Protein AF-A0A7R9Q2B0-F1 (afdb_monomer_lite)

Secondary structure (DSSP, 8-state):
---------SSSSHHHHHHHHHHHHHT-----TT-SSSSSS---SSTT---SSHHHHHHHHHHHH-SS--B-HHHHHHHH---S--SPBPBHHHHHHHHHHHHT-TT-HHHHHHHHHHHHH--EEEEE-TTT--EEEEETTT--------

Radius of gyration: 18.06 Å; chains: 1; bounding box: 70×45×35 Å

Sequence (150 aa):
MDGGGQVIGAEVGNIEHSLVKRSLASGGTITFPKTKWCGPGRTARHYDDLGADVDTDSCCRDHDNCQPRGLYPGQLQRYCNVRGSRFQISACECDQQFKQCLSNIPLSISARMVAKIYRIFVTQCIDYNQYTRDCNVIDRSTHDFPYTQK

Foldseek 3Di:
DDDDDDDDDDPPPDPVVVVLVVCLVVVHWDADPQFQQLTQGGVAPDLCRTGPLRQLNPLSSCLVVDPPFFDAQVLCCVLVVDHPDSGTAGAPVSVVSSLVSLVVPVVDPSSVVSNVVCVVPRQWHWDADPVVSHIDIDGCVVDPVPPPDD

InterPro domains:
  IPR016090 Phospholipase A2-like, central domain [PF05826] (32-128)
  IPR033113 Phospholipase A2, histidine active site [PS00118] (59-66)
  IPR036444 Phospholipase A2 domain superfamily [G3DSA:1.20.90.10] (30-148)
  IPR036444 Phospholipase A2 domain superfamily [SSF48619] (31-131)

Organism: NCBI:txid1979941

pLDDT: mean 79.26, std 22.76, range [24.39, 98.56]

Structure (mmCIF, N/CA/C/O backbone):
data_AF-A0A7R9Q2B0-F1
#
_entry.id   AF-A0A7R9Q2B0-F1
#
loop_
_atom_site.group_PDB
_atom_site.id
_atom_site.type_symbol
_atom_site.label_atom_id
_atom_site.label_alt_id
_atom_site.label_comp_id
_atom_site.label_asym_id
_atom_site.label_entity_id
_atom_site.label_seq_id
_atom_site.pdbx_PDB_ins_code
_atom_site.Cartn_x
_atom_site.Cartn_y
_atom_site.Cartn_z
_atom_site.occupancy
_atom_site.B_iso_or_equiv
_atom_site.auth_seq_id
_atom_site.auth_comp_id
_atom_site.auth_asym_id
_atom_site.auth_atom_id
_atom_site.pdbx_PDB_mo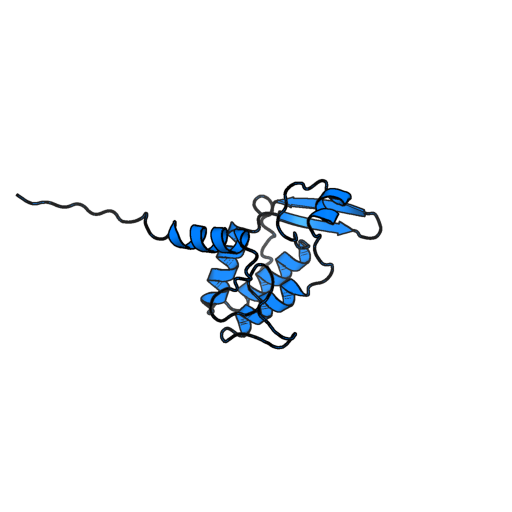del_num
ATOM 1 N N . MET A 1 1 ? 47.508 24.810 11.895 1.00 27.92 1 MET A N 1
ATOM 2 C CA . MET A 1 1 ? 48.071 23.622 11.233 1.00 27.92 1 MET A CA 1
ATOM 3 C C . MET A 1 1 ? 47.203 22.448 11.622 1.00 27.92 1 MET A C 1
ATOM 5 O O . MET A 1 1 ? 47.098 22.182 12.806 1.00 27.92 1 MET A O 1
ATOM 9 N N . ASP A 1 2 ? 46.520 21.921 10.610 1.00 27.22 2 ASP A N 1
ATOM 10 C CA . ASP A 1 2 ? 46.166 20.523 10.341 1.00 27.22 2 ASP A CA 1
ATOM 11 C C . ASP A 1 2 ? 45.590 19.581 11.417 1.00 27.22 2 ASP A C 1
ATOM 13 O O . ASP A 1 2 ? 46.074 19.515 12.542 1.00 27.22 2 ASP A O 1
ATOM 17 N N . GLY A 1 3 ? 44.629 18.749 10.990 1.00 26.56 3 GLY A N 1
ATOM 18 C CA . GLY A 1 3 ? 44.276 17.501 11.680 1.00 26.56 3 GLY A CA 1
ATOM 19 C C . GLY A 1 3 ? 42.780 17.217 11.807 1.00 26.56 3 GLY A C 1
ATOM 20 O O . GLY A 1 3 ? 42.174 17.544 12.821 1.00 26.56 3 GLY A O 1
ATOM 21 N N . GLY A 1 4 ? 42.191 16.588 10.786 1.00 27.55 4 GLY A N 1
ATOM 22 C CA . GLY A 1 4 ? 40.783 16.190 10.745 1.00 27.55 4 GLY A CA 1
ATOM 23 C C . GLY A 1 4 ? 40.413 14.937 11.551 1.00 27.55 4 GLY A C 1
ATOM 24 O O . GLY A 1 4 ? 41.259 14.174 12.012 1.00 27.55 4 GLY A O 1
ATOM 25 N N . GLY A 1 5 ? 39.101 14.713 11.657 1.00 24.39 5 GLY A N 1
ATOM 26 C CA . GLY A 1 5 ? 38.482 13.520 12.233 1.00 24.39 5 GLY A CA 1
ATOM 27 C C . GLY A 1 5 ? 37.016 13.420 11.810 1.00 24.39 5 GLY A C 1
ATOM 28 O O . GLY A 1 5 ? 36.148 14.082 12.366 1.00 24.39 5 GLY A O 1
ATOM 29 N N . GLN A 1 6 ? 36.767 12.619 10.777 1.00 30.17 6 GLN A N 1
ATOM 30 C CA . GLN A 1 6 ? 35.471 12.291 10.184 1.00 30.17 6 GLN A CA 1
ATOM 31 C C . GLN A 1 6 ? 34.626 11.407 11.115 1.00 30.17 6 GLN A C 1
ATOM 33 O O . GLN A 1 6 ? 35.118 10.364 11.525 1.00 30.17 6 GLN A O 1
ATOM 38 N N . VAL A 1 7 ? 33.331 11.706 11.299 1.00 30.20 7 VAL A N 1
ATOM 39 C CA . VAL A 1 7 ? 32.282 10.668 11.242 1.00 30.20 7 VAL A CA 1
ATOM 40 C C . VAL A 1 7 ? 30.987 11.199 10.614 1.00 30.20 7 VAL A C 1
ATOM 42 O O . VAL A 1 7 ? 30.370 12.170 11.034 1.00 30.20 7 VAL A O 1
ATOM 45 N N . ILE A 1 8 ? 30.658 10.493 9.545 1.00 39.91 8 ILE A N 1
ATOM 46 C CA . ILE A 1 8 ? 29.488 10.431 8.679 1.00 39.91 8 ILE A CA 1
ATOM 47 C C . ILE A 1 8 ? 28.138 10.275 9.403 1.00 39.91 8 ILE A C 1
ATOM 49 O O . ILE A 1 8 ? 28.026 9.521 10.363 1.00 39.91 8 ILE A O 1
ATOM 53 N N . GLY A 1 9 ? 27.083 10.867 8.829 1.00 30.23 9 GLY A N 1
ATOM 54 C CA . GLY A 1 9 ? 25.730 10.303 8.925 1.00 30.23 9 GLY A CA 1
ATOM 55 C C . GLY A 1 9 ? 24.625 11.232 9.419 1.00 30.23 9 GLY A C 1
ATOM 56 O O . GLY A 1 9 ? 24.062 10.966 10.472 1.00 30.23 9 GLY A O 1
ATOM 57 N N . ALA A 1 10 ? 24.242 12.264 8.656 1.00 30.98 10 ALA A N 1
ATOM 58 C CA . ALA A 1 10 ? 22.990 12.982 8.936 1.00 30.98 10 ALA A CA 1
ATOM 59 C C . ALA A 1 10 ? 22.407 13.814 7.771 1.00 30.98 10 ALA A C 1
ATOM 61 O O . ALA A 1 10 ? 21.752 14.808 8.044 1.00 30.98 10 ALA A O 1
ATOM 62 N N . GLU A 1 11 ? 22.594 13.476 6.487 1.00 29.78 11 GLU A N 1
ATOM 63 C CA . GLU A 1 11 ? 22.081 14.370 5.413 1.00 29.78 11 GLU A CA 1
ATOM 64 C C . GLU A 1 11 ? 21.226 13.729 4.313 1.00 29.78 11 GLU A C 1
ATOM 66 O O . GLU A 1 11 ? 20.781 14.422 3.405 1.00 29.78 11 GLU A O 1
ATOM 71 N N . VAL A 1 12 ? 20.854 12.450 4.422 1.00 39.62 12 VAL A N 1
ATOM 72 C CA . VAL A 1 12 ? 19.986 11.809 3.403 1.00 39.62 12 VAL A CA 1
ATOM 73 C C . VAL A 1 12 ? 18.499 11.750 3.823 1.00 39.62 12 VAL A C 1
ATOM 75 O O . VAL A 1 12 ? 17.645 11.337 3.049 1.00 39.62 12 VAL A O 1
ATOM 78 N N . GLY A 1 13 ? 18.140 12.191 5.038 1.00 31.19 13 GLY A N 1
ATOM 79 C CA . GLY A 1 13 ? 16.787 12.010 5.601 1.00 31.19 13 GLY A CA 1
ATOM 80 C C . GLY A 1 13 ? 15.774 13.145 5.378 1.00 31.19 13 GLY A C 1
ATOM 81 O O . GLY A 1 13 ? 14.572 12.917 5.501 1.00 31.19 13 GLY A O 1
ATOM 82 N N . ASN A 1 14 ? 16.221 14.366 5.059 1.00 41.38 14 ASN A N 1
ATOM 83 C CA . ASN A 1 14 ? 15.361 15.558 5.161 1.00 41.38 14 ASN A CA 1
ATOM 84 C C . ASN A 1 14 ? 14.681 15.992 3.850 1.00 41.38 14 ASN A C 1
ATOM 86 O O . ASN A 1 14 ? 13.636 16.643 3.893 1.00 41.38 14 ASN A O 1
ATOM 90 N N . ILE A 1 15 ? 15.223 15.624 2.687 1.00 42.53 15 ILE A N 1
ATOM 91 C CA . ILE A 1 15 ? 14.730 16.129 1.393 1.00 42.53 15 ILE A CA 1
ATOM 92 C C . ILE A 1 15 ? 13.465 15.368 0.949 1.00 42.53 15 ILE A C 1
ATOM 94 O O . ILE A 1 15 ? 12.452 15.997 0.626 1.00 42.53 15 ILE A O 1
ATOM 98 N N . GLU A 1 16 ? 13.480 14.035 1.055 1.00 45.94 16 GLU A N 1
ATOM 99 C CA . GLU A 1 16 ? 12.383 13.118 0.688 1.00 45.94 16 GLU A CA 1
ATOM 100 C C . GLU A 1 16 ? 11.072 13.43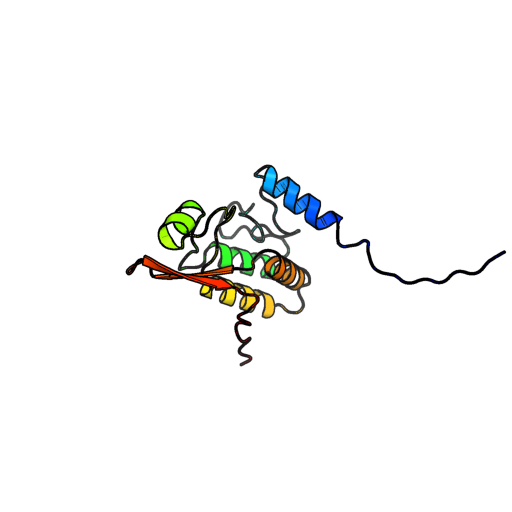3 1.433 1.00 45.94 16 GLU A C 1
ATOM 102 O O . GLU A 1 16 ? 9.990 13.499 0.848 1.00 45.94 16 GLU A O 1
ATOM 107 N N . HIS A 1 17 ? 11.164 13.716 2.736 1.00 49.00 17 HIS A N 1
ATOM 108 C CA . HIS A 1 17 ? 9.996 13.994 3.574 1.00 49.00 17 HIS A CA 1
ATOM 109 C C . HIS A 1 17 ? 9.301 15.309 3.195 1.00 49.00 17 HIS A C 1
ATOM 111 O O . HIS A 1 17 ? 8.082 15.427 3.329 1.00 49.00 17 HIS A O 1
ATOM 117 N N . SER A 1 18 ? 10.057 16.297 2.706 1.00 41.41 18 SER A N 1
ATOM 118 C CA . SER A 1 18 ? 9.510 17.599 2.319 1.00 41.41 18 SER A CA 1
ATOM 119 C C . SER A 1 18 ? 8.726 17.532 1.005 1.00 41.41 18 SER A C 1
ATOM 121 O O . SER A 1 18 ? 7.673 18.158 0.898 1.00 41.41 18 SER A O 1
ATOM 123 N N . LEU A 1 19 ? 9.190 16.733 0.038 1.00 52.88 19 LEU A N 1
ATOM 124 C CA . LEU A 1 19 ? 8.553 16.572 -1.272 1.00 52.88 19 LEU A CA 1
ATOM 125 C C . LEU A 1 19 ? 7.250 15.778 -1.153 1.00 52.88 19 LEU A C 1
ATOM 127 O O . LEU A 1 19 ? 6.209 16.222 -1.640 1.00 52.88 19 LEU A O 1
ATOM 131 N N . VAL A 1 20 ? 7.280 14.676 -0.395 1.00 52.75 20 VAL A N 1
ATOM 132 C CA . VAL A 1 20 ? 6.082 13.891 -0.068 1.00 52.75 20 VAL A CA 1
ATOM 133 C C . VAL A 1 20 ? 5.069 14.757 0.690 1.00 52.75 20 VAL A C 1
ATOM 135 O O . VAL A 1 20 ? 3.903 14.813 0.310 1.00 52.75 20 VAL A O 1
ATOM 138 N N . LYS A 1 21 ? 5.494 15.525 1.704 1.00 51.16 21 LYS A N 1
ATOM 139 C CA . LYS A 1 21 ? 4.594 16.431 2.443 1.00 51.16 21 LYS A CA 1
ATOM 140 C C . LYS A 1 21 ? 3.976 17.526 1.570 1.00 51.16 21 LYS A C 1
ATOM 142 O O . LYS A 1 21 ? 2.785 17.789 1.716 1.00 51.16 21 LYS A O 1
ATOM 147 N N . ARG A 1 22 ? 4.753 18.161 0.684 1.00 48.94 22 ARG A N 1
ATOM 148 C CA . ARG A 1 22 ? 4.285 19.263 -0.180 1.00 48.94 22 ARG A CA 1
ATOM 149 C C . ARG A 1 22 ? 3.275 18.795 -1.227 1.00 48.94 22 ARG A C 1
ATOM 151 O O . ARG A 1 22 ? 2.266 19.468 -1.426 1.00 48.94 22 ARG A O 1
ATOM 158 N N . SER A 1 23 ? 3.486 17.635 -1.843 1.00 52.09 23 SER A N 1
ATOM 159 C CA . SER A 1 23 ? 2.502 17.086 -2.788 1.00 52.09 23 SER A CA 1
ATOM 160 C C . SER A 1 23 ? 1.251 16.557 -2.105 1.00 52.09 23 SER A C 1
ATOM 162 O O . SER A 1 23 ? 0.143 16.834 -2.556 1.00 52.09 23 SER A O 1
ATOM 164 N N . LEU A 1 24 ? 1.402 15.899 -0.951 1.00 52.53 24 LEU A N 1
ATOM 165 C CA . LEU A 1 24 ? 0.254 15.493 -0.141 1.00 52.53 24 LEU A CA 1
ATOM 166 C C . LEU A 1 24 ? -0.584 16.683 0.354 1.00 52.53 24 LEU A C 1
ATOM 168 O O . LEU A 1 24 ? -1.759 16.505 0.658 1.00 52.53 24 LEU A O 1
ATOM 172 N N . ALA A 1 25 ? 0.013 17.872 0.471 1.00 51.56 25 ALA A N 1
ATOM 173 C CA . ALA A 1 25 ? -0.673 19.106 0.851 1.00 51.56 25 ALA A CA 1
ATOM 174 C C . ALA A 1 25 ? -1.330 19.840 -0.335 1.00 51.56 25 ALA A C 1
ATOM 176 O O . ALA A 1 25 ? -2.218 20.654 -0.111 1.00 51.56 25 ALA A O 1
ATOM 177 N N . SER A 1 26 ? -0.919 19.561 -1.578 1.00 45.09 26 SER A N 1
ATOM 178 C CA . SER A 1 26 ? -1.414 20.234 -2.795 1.00 45.09 26 SER A CA 1
ATOM 179 C C . SER A 1 26 ? -2.373 19.384 -3.636 1.00 45.09 26 SER A C 1
ATOM 181 O O . SER A 1 26 ? -2.813 19.825 -4.692 1.00 45.09 26 SER A O 1
ATOM 183 N N . GLY A 1 27 ? -2.728 18.178 -3.176 1.00 51.12 27 GLY A N 1
ATOM 184 C CA . GLY A 1 27 ? -3.666 17.297 -3.880 1.00 51.12 27 GLY A CA 1
ATOM 185 C C . GLY A 1 27 ? -3.098 16.663 -5.155 1.00 51.12 27 GLY A C 1
ATOM 186 O O . GLY A 1 27 ? -3.856 16.098 -5.939 1.00 51.12 27 GLY A O 1
ATOM 187 N N . GLY A 1 28 ? -1.782 16.747 -5.374 1.00 57.41 28 GLY A N 1
ATOM 188 C CA . GLY A 1 28 ? -1.111 16.108 -6.502 1.00 57.41 28 GLY A CA 1
ATOM 189 C C . GLY A 1 28 ? -0.842 14.626 -6.238 1.00 57.41 28 GLY A C 1
ATOM 190 O O . GLY A 1 28 ? -0.322 14.260 -5.182 1.00 57.41 28 GLY A O 1
ATOM 191 N N . THR A 1 29 ? -1.153 13.771 -7.211 1.00 67.31 29 THR A N 1
ATOM 192 C CA . THR A 1 29 ? -0.761 12.358 -7.186 1.00 67.31 29 THR A CA 1
ATOM 193 C C . THR A 1 29 ? 0.751 12.243 -7.382 1.00 67.31 29 THR A C 1
ATOM 195 O O . THR A 1 29 ? 1.266 12.565 -8.450 1.00 67.31 29 THR A O 1
ATOM 198 N N . ILE A 1 30 ? 1.467 11.775 -6.356 1.00 82.88 30 ILE A N 1
ATOM 199 C CA . ILE A 1 30 ? 2.853 11.312 -6.494 1.00 82.88 30 ILE A CA 1
ATOM 200 C C . ILE A 1 30 ? 2.840 9.795 -6.496 1.00 82.88 30 ILE A C 1
ATOM 202 O O . ILE A 1 30 ? 2.361 9.183 -5.544 1.00 82.88 30 ILE A O 1
ATOM 206 N N . THR A 1 31 ? 3.444 9.213 -7.523 1.00 91.38 31 THR A N 1
ATOM 207 C CA . THR A 1 31 ? 3.805 7.799 -7.546 1.00 91.38 31 THR A CA 1
ATOM 208 C C . THR A 1 31 ? 5.314 7.658 -7.395 1.00 91.38 31 THR A C 1
ATOM 210 O O . THR A 1 31 ? 6.082 8.551 -7.769 1.00 91.38 31 THR A O 1
ATOM 213 N N . PHE A 1 32 ? 5.753 6.542 -6.815 1.00 94.31 32 PHE A N 1
ATOM 214 C CA . PHE A 1 32 ? 7.166 6.194 -6.741 1.00 94.31 32 PHE A CA 1
ATOM 215 C C . PHE A 1 32 ? 7.775 6.217 -8.159 1.00 94.31 32 PHE A C 1
ATOM 217 O O . PHE A 1 32 ? 7.089 5.845 -9.120 1.00 94.31 32 PHE A O 1
ATOM 224 N N . PRO A 1 33 ? 9.032 6.659 -8.347 1.00 94.56 33 PRO A N 1
ATOM 225 C CA . PRO A 1 33 ? 9.636 6.733 -9.674 1.00 94.56 33 PRO A CA 1
ATOM 226 C C . PRO A 1 33 ? 9.472 5.434 -10.466 1.00 94.56 33 PRO A C 1
ATOM 228 O O . PRO A 1 33 ? 9.623 4.350 -9.913 1.00 94.56 33 PRO A O 1
ATOM 231 N N . LYS A 1 34 ? 9.178 5.560 -11.767 1.00 95.50 34 LYS A N 1
ATOM 232 C CA . LYS A 1 34 ? 8.941 4.435 -12.694 1.00 95.50 34 LYS A CA 1
ATOM 233 C C . LYS A 1 34 ? 7.723 3.558 -12.375 1.00 95.50 34 LYS A C 1
ATOM 235 O O . LYS A 1 34 ? 7.560 2.524 -13.016 1.00 95.50 34 LYS A O 1
ATOM 240 N N . THR A 1 35 ? 6.848 3.994 -11.473 1.00 97.06 35 THR A N 1
ATOM 241 C CA . THR A 1 35 ? 5.582 3.328 -11.133 1.00 97.06 35 THR A CA 1
ATOM 242 C C . THR A 1 35 ? 4.402 4.266 -11.393 1.00 97.06 35 THR A C 1
ATOM 244 O O . THR A 1 35 ? 4.568 5.492 -11.442 1.00 97.06 35 THR A O 1
ATOM 247 N N . LYS A 1 36 ? 3.207 3.706 -11.560 1.00 97.06 36 LYS A N 1
ATOM 248 C CA . LYS A 1 36 ? 1.953 4.447 -11.759 1.00 97.06 36 LYS A CA 1
ATOM 249 C C . LYS A 1 36 ? 0.919 4.187 -10.666 1.00 97.06 36 LYS A C 1
ATOM 251 O O . LYS A 1 36 ? -0.070 4.918 -10.608 1.00 97.06 36 LYS A O 1
ATOM 256 N N . TRP A 1 37 ? 1.165 3.211 -9.796 1.00 97.12 37 TRP A N 1
ATOM 257 C CA . TRP A 1 37 ? 0.266 2.773 -8.728 1.00 97.12 37 TRP A CA 1
ATOM 258 C C . TRP A 1 37 ? 0.875 2.899 -7.330 1.00 97.12 37 TRP A C 1
ATOM 260 O O . TRP A 1 37 ? 0.149 2.922 -6.347 1.00 97.12 37 TRP A O 1
ATOM 270 N N . CYS A 1 38 ? 2.201 3.000 -7.194 1.00 96.38 38 CYS A N 1
ATOM 271 C CA . CYS A 1 38 ? 2.833 3.062 -5.873 1.00 96.38 38 CYS A CA 1
ATOM 272 C C . CYS A 1 38 ? 2.787 4.474 -5.275 1.00 96.38 38 CYS A C 1
ATOM 274 O O . CYS A 1 38 ? 3.776 5.210 -5.329 1.00 96.38 38 CYS A O 1
ATOM 276 N N . GLY A 1 39 ? 1.661 4.862 -4.681 1.00 90.50 39 GLY A N 1
ATOM 277 C CA . GLY A 1 39 ? 1.547 6.131 -3.972 1.00 90.50 39 GLY A CA 1
ATOM 278 C C . GLY A 1 39 ? 0.134 6.454 -3.486 1.00 90.50 39 GLY A C 1
ATOM 279 O O . GLY A 1 39 ? -0.762 5.620 -3.535 1.00 90.50 39 GLY A O 1
ATOM 280 N N . PRO A 1 40 ? -0.080 7.672 -2.967 1.00 83.06 40 PRO A N 1
ATOM 281 C CA . PRO A 1 40 ? -1.404 8.172 -2.616 1.00 83.06 40 PRO A CA 1
ATOM 282 C C . PRO A 1 40 ? -2.239 8.394 -3.888 1.00 83.06 40 PRO A C 1
ATOM 284 O O . PRO A 1 40 ? -2.174 9.452 -4.520 1.00 83.06 40 PRO A O 1
ATOM 287 N N . GLY A 1 41 ? -3.012 7.375 -4.267 1.00 83.88 41 GLY A N 1
ATOM 288 C CA . GLY A 1 41 ? -3.704 7.308 -5.554 1.00 83.88 41 GLY A CA 1
ATOM 289 C C . GLY A 1 41 ? -2.788 6.819 -6.682 1.00 83.88 41 GLY A C 1
ATOM 290 O O . GLY A 1 41 ? -1.694 6.321 -6.442 1.00 83.88 41 GLY A O 1
ATOM 291 N N . ARG A 1 42 ? -3.224 6.995 -7.935 1.00 90.31 42 ARG A N 1
ATOM 292 C CA . ARG A 1 42 ? -2.533 6.464 -9.121 1.00 90.31 42 ARG A CA 1
ATOM 293 C C . ARG A 1 42 ? -2.480 7.469 -10.266 1.00 90.31 42 ARG A C 1
ATOM 295 O O . ARG A 1 42 ? -3.414 8.246 -10.453 1.00 90.31 42 ARG A O 1
ATOM 302 N N . THR A 1 43 ? -1.414 7.417 -11.058 1.00 94.75 43 THR A N 1
ATOM 303 C CA . THR A 1 43 ? -1.303 8.135 -12.343 1.00 94.75 43 THR A CA 1
ATOM 304 C C . THR A 1 43 ? -1.660 7.247 -13.541 1.00 94.75 43 THR A C 1
ATOM 306 O O . THR A 1 43 ? -1.698 7.722 -14.676 1.00 94.75 43 THR A O 1
ATOM 309 N N . ALA A 1 44 ? -1.955 5.968 -13.287 1.00 95.69 44 ALA A N 1
ATOM 310 C CA . ALA A 1 44 ? -2.399 4.998 -14.279 1.00 95.69 44 ALA A CA 1
ATOM 311 C C . ALA A 1 44 ? -3.735 5.393 -14.927 1.00 95.69 44 ALA A C 1
ATOM 313 O O . ALA A 1 44 ? -4.710 5.719 -14.241 1.00 95.69 44 ALA A O 1
ATOM 314 N N . ARG A 1 45 ? -3.796 5.311 -16.261 1.00 95.12 45 ARG A N 1
ATOM 315 C CA . ARG A 1 45 ? -4.990 5.634 -17.062 1.00 95.12 45 ARG A CA 1
ATOM 316 C C . ARG A 1 45 ? -6.022 4.508 -17.098 1.00 95.12 45 ARG A C 1
ATOM 318 O O . ARG A 1 45 ? -7.210 4.771 -17.260 1.00 95.12 45 ARG A O 1
ATOM 325 N N . HIS A 1 46 ? -5.578 3.267 -16.944 1.00 95.94 46 HIS A N 1
ATOM 326 C CA . HIS A 1 46 ? -6.411 2.067 -16.890 1.00 95.94 46 HIS A CA 1
ATOM 327 C C . HIS A 1 46 ? -5.708 0.980 -16.069 1.00 95.94 46 HIS A C 1
ATOM 329 O O . HIS A 1 46 ? -4.551 1.147 -15.695 1.00 95.94 46 HIS A O 1
ATOM 335 N N . TYR A 1 47 ? -6.400 -0.127 -15.787 1.00 96.81 47 TYR A N 1
ATOM 336 C CA . TYR A 1 47 ? -5.910 -1.200 -14.911 1.00 96.81 47 TYR A CA 1
ATOM 337 C C . TYR A 1 47 ? -4.533 -1.750 -15.332 1.00 96.81 47 TYR A C 1
ATOM 339 O O . TYR A 1 47 ? -3.634 -1.858 -14.504 1.00 96.81 47 TYR A O 1
ATOM 347 N N . ASP A 1 48 ? -4.325 -1.997 -16.626 1.00 97.69 48 ASP A N 1
ATOM 348 C CA . ASP A 1 48 ? -3.048 -2.525 -17.135 1.00 97.69 48 ASP A CA 1
ATOM 349 C C . ASP A 1 48 ? -1.974 -1.455 -17.404 1.00 97.69 48 ASP A C 1
ATOM 351 O O . ASP A 1 48 ? -0.907 -1.764 -17.931 1.00 97.69 48 ASP A O 1
ATOM 355 N N . ASP A 1 49 ? -2.235 -0.183 -17.076 1.00 98.00 49 ASP A N 1
ATOM 356 C CA . ASP A 1 49 ? -1.281 0.907 -17.297 1.00 98.00 49 ASP A CA 1
ATOM 357 C C . ASP A 1 49 ? -0.208 0.885 -16.201 1.00 98.00 49 ASP A C 1
ATOM 359 O O . ASP A 1 49 ? -0.303 1.593 -15.196 1.00 98.00 49 ASP A O 1
ATOM 363 N N . LEU A 1 50 ? 0.797 0.031 -16.386 1.00 98.38 50 LEU A N 1
ATOM 364 C CA . LEU A 1 50 ? 1.948 -0.102 -15.495 1.00 98.38 50 LEU A CA 1
ATOM 365 C C . LEU A 1 50 ? 3.102 0.819 -15.927 1.00 98.38 50 LEU A C 1
ATOM 367 O O . LEU A 1 50 ? 3.206 1.275 -17.073 1.00 98.38 50 LEU A O 1
ATOM 371 N N . GLY A 1 51 ? 3.948 1.165 -14.967 1.00 97.25 51 GLY A N 1
ATOM 372 C CA . GLY A 1 51 ? 5.216 1.851 -15.158 1.00 97.25 51 GLY A CA 1
ATOM 373 C C . GLY A 1 51 ? 6.328 0.909 -15.631 1.00 97.25 51 GLY A C 1
ATOM 374 O O . GLY A 1 51 ? 6.094 -0.252 -15.951 1.00 97.25 51 GLY A O 1
ATOM 375 N N . ALA A 1 52 ? 7.556 1.426 -15.698 1.00 97.94 52 ALA A N 1
ATOM 376 C CA . ALA A 1 52 ? 8.710 0.652 -16.159 1.00 97.94 52 ALA A CA 1
ATOM 377 C C . ALA A 1 52 ? 9.168 -0.401 -15.135 1.00 97.94 52 ALA A C 1
ATOM 379 O O . ALA A 1 52 ? 9.693 -1.441 -15.525 1.00 97.94 52 ALA A O 1
ATOM 380 N N . ASP A 1 53 ? 8.936 -0.162 -13.843 1.00 97.94 53 ASP A N 1
ATOM 381 C CA . ASP A 1 53 ? 9.219 -1.131 -12.783 1.00 97.94 53 ASP A CA 1
ATOM 382 C C . ASP A 1 53 ? 8.002 -2.056 -12.595 1.00 97.94 53 ASP A C 1
ATOM 384 O O . ASP A 1 53 ? 7.337 -2.030 -11.559 1.00 97.94 53 ASP A O 1
ATOM 388 N N . VAL A 1 54 ? 7.697 -2.831 -13.644 1.00 98.38 54 VAL A N 1
ATOM 389 C CA . VAL A 1 54 ? 6.441 -3.585 -13.832 1.00 98.38 54 VAL A CA 1
ATOM 390 C C . VAL A 1 54 ? 6.075 -4.443 -12.621 1.00 98.38 54 VAL A C 1
ATOM 392 O O . VAL A 1 54 ? 4.955 -4.331 -12.127 1.00 98.38 54 VAL A O 1
ATOM 395 N N . ASP A 1 55 ? 7.006 -5.251 -12.108 1.00 98.31 55 ASP A N 1
ATOM 396 C CA . ASP A 1 55 ? 6.719 -6.163 -10.995 1.00 98.31 55 ASP A CA 1
ATOM 397 C C . ASP A 1 55 ? 6.365 -5.399 -9.711 1.00 98.31 55 ASP A C 1
ATOM 399 O O . ASP A 1 55 ? 5.357 -5.684 -9.066 1.00 98.31 55 ASP A O 1
ATOM 403 N N . THR A 1 56 ? 7.143 -4.366 -9.372 1.00 98.31 56 THR A N 1
ATOM 404 C CA . THR A 1 56 ? 6.874 -3.507 -8.208 1.00 98.31 56 THR A CA 1
ATOM 405 C C . THR A 1 56 ? 5.531 -2.792 -8.351 1.00 98.31 56 THR A C 1
ATOM 407 O O . THR A 1 56 ? 4.743 -2.747 -7.406 1.00 98.31 56 THR A O 1
ATOM 410 N N . ASP A 1 57 ? 5.263 -2.234 -9.531 1.00 98.44 57 ASP A N 1
ATOM 411 C CA . ASP A 1 57 ? 4.046 -1.474 -9.7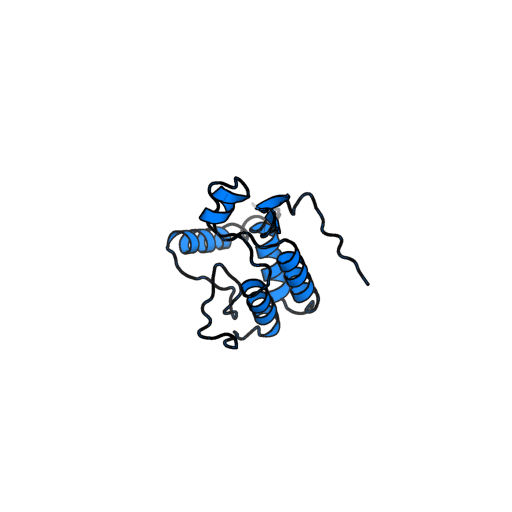99 1.00 98.44 57 ASP A CA 1
ATOM 412 C C . ASP A 1 57 ? 2.799 -2.369 -9.802 1.00 98.44 57 ASP A C 1
ATOM 414 O O . ASP A 1 57 ? 1.736 -1.952 -9.346 1.00 98.44 57 ASP A O 1
ATOM 418 N N . SER A 1 58 ? 2.941 -3.629 -10.228 1.00 98.56 58 SER A N 1
ATOM 419 C CA . SER A 1 58 ? 1.872 -4.626 -10.155 1.00 98.56 58 SER A CA 1
ATOM 420 C C . SER A 1 58 ? 1.453 -4.917 -8.710 1.00 98.56 58 SER A C 1
ATOM 422 O O . SER A 1 58 ? 0.258 -4.901 -8.423 1.00 98.56 58 SER A O 1
ATOM 424 N N . CYS A 1 59 ? 2.402 -5.035 -7.770 1.00 98.50 59 CYS A N 1
ATOM 425 C CA . CYS A 1 59 ? 2.081 -5.191 -6.348 1.00 98.50 59 CYS A CA 1
ATOM 426 C C . CYS A 1 59 ? 1.269 -4.004 -5.807 1.00 98.50 59 CYS A C 1
ATOM 428 O O . CYS A 1 59 ? 0.333 -4.191 -5.030 1.00 98.50 59 CYS A O 1
ATOM 430 N N . CYS A 1 60 ? 1.614 -2.778 -6.211 1.00 97.94 60 CYS A N 1
ATOM 431 C CA . CYS A 1 60 ? 0.892 -1.573 -5.800 1.00 97.94 60 CYS A CA 1
ATOM 432 C C . CYS A 1 60 ? -0.503 -1.495 -6.432 1.00 97.94 60 CYS A C 1
ATOM 434 O O . CYS A 1 60 ? -1.468 -1.167 -5.748 1.00 97.94 60 CYS A O 1
ATOM 436 N N . ARG A 1 61 ? -0.637 -1.855 -7.714 1.00 98.12 61 ARG A N 1
ATOM 437 C CA . ARG A 1 61 ? -1.940 -1.961 -8.379 1.00 98.12 61 ARG A CA 1
ATOM 438 C C . ARG A 1 61 ? -2.843 -2.955 -7.662 1.00 98.12 61 ARG A C 1
ATOM 440 O O . ARG A 1 61 ? -4.018 -2.663 -7.438 1.00 98.12 61 ARG A O 1
ATOM 447 N N . ASP A 1 62 ? -2.321 -4.128 -7.333 1.00 97.94 62 ASP A N 1
ATOM 448 C CA . ASP A 1 62 ? -3.110 -5.177 -6.698 1.00 97.94 62 ASP A CA 1
ATOM 449 C C . ASP A 1 62 ? -3.534 -4.748 -5.282 1.00 97.94 62 ASP A C 1
ATOM 451 O O . ASP A 1 62 ? -4.686 -4.955 -4.902 1.00 97.94 62 ASP A O 1
ATOM 455 N N . HIS A 1 63 ? -2.672 -4.031 -4.550 1.00 95.81 63 HIS A N 1
ATOM 456 C CA . HIS A 1 63 ? -3.014 -3.401 -3.267 1.00 95.81 63 HIS A CA 1
ATOM 457 C C . HIS A 1 63 ? -4.133 -2.353 -3.392 1.00 95.81 63 HIS A C 1
ATOM 459 O O . HIS A 1 63 ? -5.123 -2.435 -2.664 1.00 95.81 63 HIS A O 1
ATOM 465 N N . ASP A 1 64 ? -4.038 -1.442 -4.365 1.00 93.94 64 ASP A N 1
ATOM 466 C CA . ASP A 1 64 ? -5.052 -0.411 -4.649 1.00 93.94 64 ASP A CA 1
ATOM 467 C C . ASP A 1 64 ? -6.436 -1.001 -4.979 1.00 93.94 64 ASP A C 1
ATOM 469 O O . ASP A 1 64 ? -7.476 -0.372 -4.751 1.00 93.94 64 ASP A O 1
ATOM 473 N N . ASN A 1 65 ? -6.465 -2.212 -5.542 1.00 94.44 65 ASN A N 1
ATOM 474 C CA . ASN A 1 65 ? -7.689 -2.891 -5.968 1.00 94.44 65 ASN A CA 1
ATOM 475 C C . ASN A 1 65 ? -8.113 -4.044 -5.043 1.00 94.44 65 ASN A C 1
ATOM 477 O O . ASN A 1 65 ? -9.125 -4.692 -5.324 1.00 94.44 65 ASN A O 1
ATOM 481 N N . CYS A 1 66 ? -7.394 -4.276 -3.944 1.00 94.44 66 CYS A N 1
ATOM 482 C CA . CYS A 1 66 ? -7.642 -5.379 -3.024 1.00 94.44 66 CYS A CA 1
ATOM 483 C C . CYS A 1 66 ? -9.034 -5.308 -2.367 1.00 94.44 66 CYS A C 1
ATOM 485 O O . CYS A 1 66 ? -9.584 -4.227 -2.122 1.00 94.44 66 CYS A O 1
ATOM 487 N N . GLN A 1 67 ? -9.609 -6.481 -2.088 1.00 90.75 67 GLN A N 1
ATOM 488 C CA . GLN A 1 67 ? -10.884 -6.647 -1.393 1.00 90.75 67 GLN A CA 1
ATOM 489 C C . GLN A 1 67 ? -10.726 -7.616 -0.203 1.00 90.75 67 GLN A C 1
ATOM 491 O O . GLN A 1 67 ? -10.047 -8.624 -0.371 1.00 90.75 67 GLN A O 1
ATOM 496 N N . PRO A 1 68 ? -11.367 -7.358 0.955 1.00 85.75 68 PRO A N 1
ATOM 497 C CA . PRO A 1 68 ? -12.181 -6.181 1.255 1.00 85.75 68 PRO A CA 1
ATOM 498 C C . PRO A 1 68 ? -11.341 -4.901 1.242 1.00 85.75 68 PRO A C 1
ATOM 500 O O . PRO A 1 68 ? -10.207 -4.866 1.716 1.00 85.75 68 PRO A O 1
ATOM 503 N N . ARG A 1 69 ? -11.896 -3.835 0.653 1.00 81.19 69 ARG A N 1
ATOM 504 C CA . ARG A 1 69 ? -11.206 -2.545 0.636 1.00 81.19 69 ARG A CA 1
ATOM 505 C C . ARG A 1 69 ? -11.078 -2.014 2.061 1.00 81.19 69 ARG A C 1
ATOM 507 O O . ARG A 1 69 ? -11.876 -2.326 2.941 1.00 81.19 69 ARG A O 1
ATOM 514 N N . GLY A 1 70 ? -10.083 -1.156 2.248 1.00 88.31 70 GLY A N 1
ATOM 515 C CA . GLY A 1 70 ? -9.973 -0.333 3.442 1.00 88.31 70 GLY A CA 1
ATOM 516 C C . GLY A 1 70 ? -11.127 0.665 3.599 1.00 88.31 70 GLY A C 1
ATOM 517 O O . GLY A 1 70 ? -12.060 0.712 2.797 1.00 88.31 70 GLY A O 1
ATOM 518 N N . LEU A 1 71 ? -11.031 1.522 4.613 1.00 91.06 71 LEU A N 1
ATOM 519 C CA . LEU A 1 71 ? -12.018 2.569 4.873 1.00 91.06 71 LEU A CA 1
ATOM 520 C C . LEU A 1 71 ? -11.429 3.957 4.608 1.00 91.06 71 LEU A C 1
ATOM 522 O O . LEU A 1 71 ? -10.305 4.267 5.009 1.00 91.06 71 LEU A O 1
ATOM 526 N N . TYR A 1 72 ? -12.209 4.809 3.942 1.00 90.88 72 TYR A N 1
ATOM 527 C CA . TYR A 1 72 ? -11.877 6.221 3.739 1.00 90.88 72 TYR A CA 1
ATOM 528 C C . TYR A 1 72 ? -12.123 7.039 5.017 1.00 90.88 72 TYR A C 1
ATOM 530 O O . TYR A 1 72 ? -12.896 6.603 5.872 1.00 90.88 72 TYR A O 1
ATOM 538 N N . PRO A 1 73 ? -11.547 8.251 5.157 1.00 88.75 73 PRO A N 1
ATOM 539 C CA . PRO A 1 73 ? -11.637 9.055 6.382 1.00 88.75 73 PRO A CA 1
ATOM 540 C C . PRO A 1 73 ? -13.042 9.190 6.994 1.00 88.75 73 PRO A C 1
ATOM 542 O O . PRO A 1 73 ? -13.203 9.014 8.200 1.00 88.75 73 PRO A O 1
ATOM 545 N N . GLY A 1 74 ? -14.078 9.421 6.179 1.00 89.81 74 GLY A N 1
ATOM 546 C CA . GLY A 1 74 ? -15.456 9.519 6.680 1.00 89.81 74 GLY A CA 1
ATOM 547 C C . GLY A 1 74 ? -16.005 8.201 7.241 1.00 89.81 74 GLY A C 1
ATOM 548 O O . GLY A 1 74 ? -16.727 8.194 8.236 1.00 89.81 74 GLY A O 1
ATOM 549 N N . GLN A 1 75 ? -15.629 7.070 6.643 1.00 91.75 75 GLN A N 1
ATOM 550 C CA . GLN A 1 75 ? -16.005 5.742 7.129 1.00 91.75 75 GLN A CA 1
ATOM 551 C C . GLN A 1 75 ? -15.190 5.350 8.364 1.00 91.75 75 GLN A C 1
ATOM 553 O O . GLN A 1 75 ? -15.745 4.817 9.316 1.00 91.75 75 GLN A O 1
ATOM 558 N N . LEU A 1 76 ? -13.895 5.666 8.379 1.00 92.50 76 LEU A N 1
ATOM 559 C CA . LEU A 1 76 ? -13.002 5.461 9.518 1.00 92.50 76 LEU A CA 1
ATOM 560 C C . LEU A 1 76 ? -13.501 6.178 10.772 1.00 92.50 76 LEU A C 1
ATOM 562 O O . LEU A 1 76 ? -13.549 5.585 11.850 1.00 92.50 76 LEU A O 1
ATOM 566 N N . GLN A 1 77 ? -13.945 7.426 10.627 1.00 92.88 77 GLN A N 1
ATOM 567 C CA . GLN A 1 77 ? -14.544 8.163 11.733 1.00 92.88 77 GLN A CA 1
ATOM 568 C C . GLN A 1 77 ? -15.850 7.512 12.199 1.00 92.88 77 GLN A C 1
ATOM 570 O O . GLN A 1 77 ? -16.088 7.408 13.400 1.00 92.88 77 GLN A O 1
ATOM 575 N N . ARG A 1 78 ? -16.689 7.065 11.257 1.00 91.56 78 ARG A N 1
ATOM 576 C CA . ARG A 1 78 ? -18.016 6.510 11.547 1.00 91.56 78 ARG A CA 1
ATOM 577 C C . ARG A 1 78 ? -17.976 5.116 12.172 1.00 91.56 78 ARG A C 1
ATOM 579 O O . ARG A 1 78 ? -18.788 4.841 13.047 1.00 91.56 78 ARG A O 1
ATOM 586 N N . TYR A 1 79 ? -17.097 4.242 11.691 1.00 91.31 79 TYR A N 1
ATOM 587 C CA . TYR A 1 79 ? -17.097 2.815 12.032 1.00 91.31 79 TYR A CA 1
ATOM 588 C C . TYR A 1 79 ? -15.950 2.414 12.959 1.00 91.31 79 TYR A C 1
ATOM 590 O O . TYR A 1 79 ? -16.097 1.460 13.707 1.00 91.31 79 TYR A O 1
ATOM 598 N N . CYS A 1 80 ? -14.836 3.149 12.948 1.00 92.75 80 CYS A N 1
ATOM 599 C CA . CYS A 1 80 ? -13.627 2.801 13.702 1.00 92.75 80 CYS A CA 1
ATOM 600 C C . CYS A 1 80 ? -13.220 3.876 14.722 1.00 92.75 80 CYS A C 1
ATOM 602 O O . CYS A 1 80 ? -12.186 3.743 15.370 1.00 92.75 80 CYS A O 1
ATOM 604 N N . ASN A 1 81 ? -13.981 4.977 14.828 1.00 92.19 81 ASN A N 1
ATOM 605 C CA . ASN A 1 81 ? -13.656 6.158 15.640 1.00 92.19 81 ASN A CA 1
ATOM 606 C C . ASN A 1 81 ? -12.244 6.737 15.371 1.00 92.19 81 ASN A C 1
ATOM 608 O O . ASN A 1 81 ? -11.654 7.404 16.222 1.00 92.19 81 ASN A O 1
ATOM 612 N N . VAL A 1 82 ? -11.701 6.522 14.168 1.00 90.38 82 VAL A N 1
ATOM 613 C CA . VAL A 1 82 ? -10.408 7.079 13.751 1.00 90.38 82 VAL A CA 1
ATOM 614 C C . VAL A 1 82 ? -10.634 8.485 13.207 1.00 90.38 82 VAL A C 1
ATOM 616 O O . VAL A 1 82 ? -11.332 8.680 12.212 1.00 90.38 82 VAL A O 1
ATOM 619 N N . ARG A 1 83 ? -10.044 9.487 13.863 1.00 90.00 83 ARG A N 1
ATOM 620 C CA . ARG A 1 83 ? -10.184 10.907 13.504 1.00 90.00 83 ARG A CA 1
ATOM 621 C C . ARG A 1 83 ? -8.910 11.434 12.855 1.00 90.00 83 ARG A C 1
ATOM 623 O O . ARG A 1 83 ? -7.814 11.005 13.190 1.00 90.00 83 ARG A O 1
ATOM 630 N N . GLY A 1 84 ? -9.058 12.393 11.944 1.00 84.94 84 GLY A N 1
ATOM 631 C CA . GLY A 1 84 ? -7.919 13.085 11.331 1.00 84.94 84 GLY A CA 1
ATOM 632 C C . GLY A 1 84 ? -7.116 12.256 10.322 1.00 84.94 84 GLY A C 1
ATOM 633 O O . GLY A 1 84 ? -6.073 12.725 9.866 1.00 84.94 84 GLY A O 1
ATOM 634 N N . SER A 1 85 ? -7.584 11.060 9.936 1.00 83.75 85 SER A N 1
ATOM 635 C CA . SER A 1 85 ? -6.962 10.331 8.827 1.00 83.75 85 SER A CA 1
ATOM 636 C C . SER A 1 85 ? -7.098 11.139 7.537 1.00 83.75 85 SER A C 1
ATOM 638 O O . SER A 1 85 ? -8.191 11.585 7.190 1.00 83.75 85 SER A O 1
ATOM 640 N N . ARG A 1 86 ? -5.987 11.326 6.820 1.00 83.62 86 ARG A N 1
ATOM 641 C CA . ARG A 1 86 ? -5.965 12.021 5.519 1.00 83.62 86 ARG A CA 1
ATOM 642 C C . ARG A 1 86 ? -6.114 11.074 4.334 1.00 83.62 86 ARG A C 1
ATOM 644 O O . ARG A 1 86 ? -6.461 11.520 3.247 1.00 83.62 86 ARG A O 1
ATOM 651 N N . PHE A 1 87 ? -5.855 9.789 4.546 1.00 84.00 87 PHE A N 1
ATOM 652 C CA . PHE A 1 87 ? -5.874 8.766 3.508 1.00 84.00 87 PHE A CA 1
ATOM 653 C C . PHE A 1 87 ? -6.760 7.598 3.931 1.00 84.00 87 PHE A C 1
ATOM 655 O O . PHE A 1 87 ? -7.177 7.484 5.087 1.00 84.00 87 PHE A O 1
ATOM 662 N N . GLN A 1 88 ? -7.067 6.739 2.968 1.00 87.75 88 GLN A N 1
ATOM 663 C CA . GLN A 1 88 ? -7.666 5.444 3.249 1.00 87.75 88 GLN A CA 1
ATOM 664 C C . GLN A 1 88 ? -6.716 4.622 4.132 1.00 87.75 88 GLN A C 1
ATOM 666 O O . GLN A 1 88 ? -5.508 4.624 3.901 1.00 87.75 88 GLN A O 1
ATOM 671 N N . ILE A 1 89 ? -7.266 3.916 5.119 1.00 91.19 89 ILE A N 1
ATOM 672 C CA . ILE A 1 89 ? -6.535 2.871 5.847 1.00 91.19 89 ILE A CA 1
ATOM 673 C C . ILE A 1 89 ? -6.984 1.528 5.285 1.00 91.19 89 ILE A C 1
ATOM 675 O O . ILE A 1 89 ? -8.176 1.223 5.292 1.00 91.19 89 ILE A O 1
ATOM 679 N N . SER A 1 90 ? -6.030 0.760 4.769 1.00 92.94 90 SER A N 1
ATOM 680 C CA . SER A 1 90 ? -6.218 -0.550 4.145 1.00 92.94 90 SER A CA 1
ATOM 681 C C . SER A 1 90 ? -6.707 -1.610 5.133 1.00 92.94 90 SER A C 1
ATOM 683 O O . SER A 1 90 ? -6.406 -1.544 6.329 1.00 92.94 90 SER A O 1
ATOM 685 N N . ALA A 1 91 ? -7.383 -2.641 4.621 1.00 93.06 91 ALA A N 1
ATOM 686 C CA . ALA A 1 91 ? -7.587 -3.865 5.385 1.00 93.06 91 ALA A CA 1
ATOM 687 C C . ALA A 1 91 ? -6.235 -4.535 5.694 1.00 93.06 91 ALA A C 1
ATOM 689 O O . ALA A 1 91 ? -5.324 -4.518 4.861 1.00 93.06 91 ALA A O 1
ATOM 690 N N . CYS A 1 92 ? -6.097 -5.141 6.875 1.00 93.12 92 CYS A N 1
ATOM 691 C CA . CYS A 1 92 ? -4.853 -5.809 7.270 1.00 93.12 92 CYS A CA 1
ATOM 692 C C . CYS A 1 92 ? -4.476 -6.965 6.333 1.00 93.12 92 CYS A C 1
ATOM 694 O O . CYS A 1 92 ? -3.294 -7.171 6.060 1.00 93.12 92 CYS A O 1
ATOM 696 N N . GLU A 1 93 ? -5.467 -7.667 5.782 1.00 91.69 93 GLU A N 1
ATOM 697 C CA . GLU A 1 93 ? -5.258 -8.711 4.777 1.00 91.69 93 GLU A CA 1
ATOM 698 C C . GLU A 1 93 ? -4.610 -8.154 3.498 1.00 91.69 93 GLU A C 1
ATOM 700 O O . GLU A 1 93 ? -3.619 -8.698 3.012 1.00 91.69 93 GLU A O 1
ATOM 705 N N . CYS A 1 94 ? -5.094 -7.012 2.999 1.00 94.56 94 CYS A N 1
ATOM 706 C CA . CYS A 1 94 ? -4.508 -6.343 1.837 1.00 94.56 94 CYS A CA 1
ATOM 707 C C . CYS A 1 94 ? -3.062 -5.909 2.095 1.00 94.56 94 CYS A C 1
ATOM 709 O O . CYS A 1 94 ? -2.193 -6.074 1.239 1.00 94.56 94 CYS A O 1
ATOM 711 N N . ASP A 1 95 ? -2.776 -5.396 3.293 1.00 93.25 95 ASP A N 1
ATOM 712 C CA . ASP A 1 95 ? -1.415 -5.037 3.693 1.00 93.25 95 ASP A CA 1
ATOM 713 C C . ASP A 1 95 ? -0.481 -6.248 3.753 1.00 93.25 95 ASP A C 1
ATOM 715 O O . ASP A 1 95 ? 0.703 -6.129 3.428 1.00 93.25 95 ASP A O 1
ATOM 719 N N . GLN A 1 96 ? -0.988 -7.407 4.175 1.00 92.12 96 GLN A N 1
ATOM 720 C CA . GLN A 1 96 ? -0.229 -8.653 4.194 1.00 92.12 96 GLN A CA 1
ATOM 721 C C . GLN A 1 96 ? 0.086 -9.132 2.774 1.00 92.12 96 GLN A C 1
ATOM 723 O O . GLN A 1 96 ? 1.253 -9.400 2.479 1.00 92.12 96 GLN A O 1
ATOM 728 N N . GLN A 1 97 ? -0.915 -9.178 1.891 1.00 94.75 97 GLN A N 1
ATOM 729 C CA . GLN A 1 97 ? -0.730 -9.563 0.489 1.00 94.75 97 GLN A CA 1
ATOM 730 C C . GLN A 1 97 ? 0.266 -8.634 -0.218 1.00 94.75 97 GLN A C 1
ATOM 732 O O . GLN A 1 97 ? 1.180 -9.099 -0.898 1.00 94.75 97 GLN A O 1
ATOM 737 N N . PHE A 1 98 ? 0.163 -7.323 0.016 1.00 95.56 98 PHE A N 1
ATOM 738 C CA . PHE A 1 98 ? 1.082 -6.340 -0.551 1.00 95.56 98 PHE A CA 1
ATOM 739 C C . PHE A 1 98 ? 2.531 -6.558 -0.102 1.00 95.56 98 PHE A C 1
ATOM 741 O O . PHE A 1 98 ? 3.446 -6.609 -0.927 1.00 95.56 98 PHE A O 1
ATOM 748 N N . LYS A 1 99 ? 2.753 -6.745 1.206 1.00 92.44 99 LYS A N 1
ATOM 749 C CA . LYS A 1 99 ? 4.087 -7.056 1.746 1.00 92.44 99 LYS A CA 1
ATOM 750 C C . LYS A 1 99 ? 4.647 -8.343 1.150 1.00 92.44 99 LYS A C 1
ATOM 752 O O . LYS A 1 99 ? 5.824 -8.378 0.797 1.00 92.44 99 LYS A O 1
ATOM 757 N N . GLN A 1 100 ? 3.819 -9.381 1.048 1.00 95.19 100 GLN A N 1
ATOM 758 C CA . GLN A 1 100 ? 4.225 -10.660 0.481 1.00 95.19 100 GLN A CA 1
ATOM 759 C C . GLN A 1 100 ? 4.634 -10.499 -0.986 1.00 95.19 100 GLN A C 1
ATOM 761 O O . GLN A 1 100 ? 5.724 -10.936 -1.354 1.00 95.19 100 GLN A O 1
ATOM 766 N N . CYS A 1 101 ? 3.826 -9.794 -1.782 1.00 98.12 101 CYS A N 1
ATOM 767 C CA . CYS A 1 101 ? 4.119 -9.490 -3.182 1.00 98.12 101 CYS A CA 1
ATOM 768 C C . CYS A 1 101 ? 5.481 -8.801 -3.338 1.00 98.12 101 CYS A C 1
ATOM 770 O O . CYS A 1 101 ? 6.347 -9.305 -4.049 1.00 98.12 101 CYS A O 1
ATOM 772 N N . LEU A 1 102 ? 5.727 -7.718 -2.588 1.00 96.62 102 LEU A N 1
ATOM 773 C CA . LEU A 1 102 ? 7.015 -7.015 -2.626 1.00 96.62 102 LEU A CA 1
ATOM 774 C C . LEU A 1 102 ? 8.186 -7.893 -2.164 1.00 96.62 102 LEU A C 1
ATOM 776 O O . LEU A 1 102 ? 9.303 -7.741 -2.656 1.00 96.62 102 LEU A O 1
ATOM 780 N N . SER A 1 103 ? 7.955 -8.813 -1.224 1.00 94.56 103 SER A N 1
ATOM 781 C CA . SER A 1 103 ? 9.000 -9.720 -0.742 1.00 94.56 103 SER A CA 1
ATOM 782 C C . SER A 1 103 ? 9.354 -10.835 -1.733 1.00 94.56 103 SER A C 1
ATOM 784 O O . SER A 1 103 ? 10.480 -11.325 -1.708 1.00 94.56 103 SER A O 1
ATOM 786 N N . ASN A 1 104 ? 8.442 -11.170 -2.652 1.00 96.81 104 ASN A N 1
ATOM 787 C CA . ASN A 1 104 ? 8.659 -12.164 -3.706 1.00 96.81 104 ASN A CA 1
ATOM 788 C C . ASN A 1 104 ? 9.493 -11.631 -4.885 1.00 96.81 104 ASN A C 1
ATOM 790 O O . ASN A 1 104 ? 9.840 -12.395 -5.782 1.00 96.81 104 ASN A O 1
ATOM 794 N N . ILE A 1 105 ? 9.868 -10.347 -4.870 1.00 95.50 105 ILE A N 1
ATOM 795 C CA . ILE A 1 105 ? 10.746 -9.713 -5.868 1.00 95.50 105 ILE A CA 1
ATOM 796 C C . ILE A 1 105 ? 12.019 -9.133 -5.220 1.00 95.50 105 ILE A C 1
ATOM 798 O O . ILE A 1 105 ? 12.318 -7.943 -5.348 1.00 95.50 105 ILE A O 1
ATOM 802 N N . PRO A 1 106 ? 12.824 -9.963 -4.523 1.00 87.00 106 PRO A N 1
ATOM 803 C CA . PRO A 1 106 ? 13.884 -9.506 -3.616 1.00 87.00 106 PRO A CA 1
ATOM 804 C C . PRO A 1 106 ? 15.042 -8.766 -4.304 1.00 87.00 106 PRO A C 1
ATOM 806 O O . PRO A 1 106 ? 15.758 -7.997 -3.657 1.00 87.00 106 PRO A O 1
ATOM 809 N N . LEU A 1 107 ? 15.231 -8.976 -5.610 1.00 94.06 107 LEU A N 1
ATOM 810 C CA . LEU A 1 107 ? 16.258 -8.295 -6.403 1.00 94.06 107 LEU A CA 1
ATOM 811 C C . LEU A 1 107 ? 15.838 -6.876 -6.830 1.00 94.06 107 LEU A C 1
ATOM 813 O O . LEU A 1 107 ? 16.694 -6.072 -7.198 1.00 94.06 107 LEU A O 1
ATOM 817 N N . SER A 1 108 ? 14.544 -6.542 -6.753 1.00 96.62 108 SER A N 1
ATOM 818 C CA . SER A 1 108 ? 14.025 -5.229 -7.137 1.00 96.62 108 SER A CA 1
ATOM 819 C C . SER A 1 108 ? 14.349 -4.170 -6.078 1.00 96.62 108 SER A C 1
ATOM 821 O O . SER A 1 108 ? 13.877 -4.209 -4.938 1.00 96.62 108 SER A O 1
ATOM 823 N N . ILE A 1 109 ? 15.148 -3.169 -6.464 1.00 95.81 109 ILE A N 1
ATOM 824 C CA . ILE A 1 109 ? 15.452 -2.014 -5.607 1.00 95.81 109 ILE A CA 1
ATOM 825 C C . ILE A 1 109 ? 14.179 -1.203 -5.338 1.00 95.81 109 ILE A C 1
ATOM 827 O O . ILE A 1 109 ? 13.965 -0.770 -4.203 1.00 95.81 109 ILE A O 1
ATOM 831 N N . SER A 1 110 ? 13.320 -1.019 -6.347 1.00 95.38 110 SER A N 1
ATOM 832 C CA . SER A 1 110 ? 12.063 -0.289 -6.178 1.00 95.38 110 SER A CA 1
ATOM 833 C C . SER A 1 110 ? 11.133 -0.998 -5.206 1.00 95.38 110 SER A C 1
ATOM 835 O O . SER A 1 110 ? 10.612 -0.341 -4.311 1.00 95.38 110 SER A O 1
ATOM 837 N N . ALA A 1 111 ? 11.021 -2.327 -5.267 1.00 95.31 111 ALA A N 1
ATOM 838 C CA . ALA A 1 111 ? 10.207 -3.083 -4.317 1.00 95.31 111 ALA A CA 1
ATOM 839 C C . ALA A 1 111 ? 10.680 -2.902 -2.871 1.00 95.31 111 ALA A C 1
ATOM 841 O O . ALA A 1 111 ? 9.886 -2.605 -1.976 1.00 95.31 111 ALA A O 1
ATOM 842 N N . ARG A 1 112 ? 11.995 -2.995 -2.640 1.00 95.00 112 ARG A N 1
ATOM 843 C CA . ARG A 1 112 ? 12.597 -2.776 -1.315 1.00 95.00 112 ARG A CA 1
ATOM 844 C C . ARG A 1 112 ? 12.356 -1.360 -0.792 1.00 95.00 112 ARG A C 1
ATOM 846 O O . ARG A 1 112 ? 12.065 -1.181 0.392 1.00 95.00 112 ARG A O 1
ATOM 853 N N . MET A 1 113 ? 12.485 -0.352 -1.654 1.00 94.56 113 MET A N 1
ATOM 854 C CA . MET A 1 113 ? 12.279 1.048 -1.278 1.00 94.56 113 MET A CA 1
ATOM 855 C C . MET A 1 113 ? 10.804 1.353 -1.014 1.00 94.56 113 MET A C 1
ATOM 857 O O . MET A 1 113 ? 10.494 1.967 0.007 1.00 94.56 113 MET A O 1
ATOM 861 N N . VAL A 1 114 ? 9.895 0.860 -1.859 1.00 94.44 114 VAL A N 1
ATOM 862 C CA . VAL A 1 114 ? 8.444 0.962 -1.651 1.00 94.44 114 VAL A CA 1
ATOM 863 C C . VAL A 1 114 ? 8.046 0.290 -0.337 1.00 94.44 114 VAL A C 1
ATOM 865 O O . VAL A 1 114 ? 7.374 0.920 0.476 1.00 94.44 114 VAL A O 1
ATOM 868 N N . ALA A 1 115 ? 8.531 -0.925 -0.052 1.00 92.12 115 ALA A N 1
ATOM 869 C CA . ALA A 1 115 ? 8.268 -1.612 1.216 1.00 92.12 115 ALA A CA 1
ATOM 870 C C . ALA A 1 115 ? 8.735 -0.790 2.431 1.00 92.12 115 ALA A C 1
ATOM 872 O O . ALA A 1 115 ? 8.023 -0.683 3.435 1.00 92.12 115 ALA A O 1
ATOM 873 N N . LYS A 1 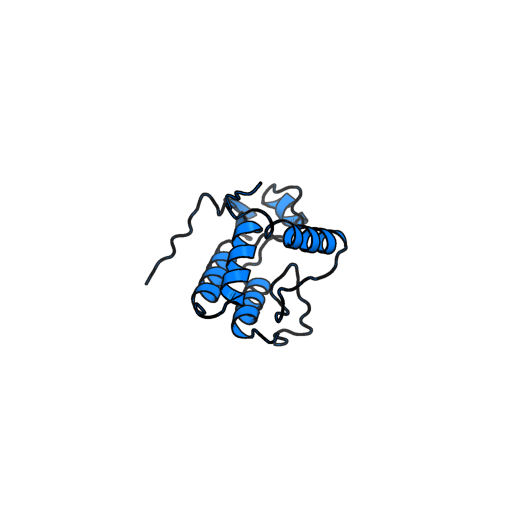116 ? 9.920 -0.171 2.340 1.00 89.69 116 LYS A N 1
ATOM 874 C CA . LYS A 1 116 ? 10.473 0.684 3.398 1.00 89.69 116 LYS A CA 1
ATOM 875 C C . LYS A 1 116 ? 9.629 1.941 3.617 1.00 89.69 116 LYS A C 1
ATOM 877 O O . LYS A 1 116 ? 9.292 2.243 4.759 1.00 89.69 116 LYS A O 1
ATOM 882 N N . ILE A 1 117 ? 9.274 2.652 2.545 1.00 88.31 117 ILE A N 1
ATOM 883 C CA . ILE A 1 117 ? 8.406 3.839 2.598 1.00 88.31 117 ILE A CA 1
ATOM 884 C C . ILE A 1 117 ? 7.051 3.455 3.202 1.00 88.31 117 ILE A C 1
ATOM 886 O O . ILE A 1 117 ? 6.593 4.098 4.145 1.00 88.31 117 ILE A O 1
ATOM 890 N N . TYR A 1 118 ? 6.453 2.356 2.737 1.00 89.56 118 TYR A N 1
ATOM 891 C CA . TYR A 1 118 ? 5.177 1.861 3.244 1.00 89.56 118 TYR A CA 1
ATOM 892 C C . TYR A 1 118 ? 5.227 1.554 4.743 1.00 89.56 118 TYR A C 1
ATOM 894 O O . TYR A 1 118 ? 4.334 1.952 5.482 1.00 89.56 118 TYR A O 1
ATOM 902 N N . ARG A 1 119 ? 6.295 0.903 5.224 1.00 86.88 119 ARG A N 1
ATOM 903 C CA . ARG A 1 119 ? 6.493 0.626 6.657 1.00 86.88 119 ARG A CA 1
ATOM 904 C C . ARG A 1 119 ? 6.598 1.900 7.504 1.00 86.88 119 ARG A C 1
ATOM 906 O O . ARG A 1 119 ? 6.167 1.880 8.649 1.00 86.88 119 ARG A O 1
ATOM 913 N N . ILE A 1 120 ? 7.183 2.971 6.969 1.00 84.06 120 ILE A N 1
ATOM 914 C CA . ILE A 1 120 ? 7.370 4.238 7.694 1.00 84.06 120 ILE A CA 1
ATOM 915 C C . ILE A 1 120 ? 6.062 5.033 7.773 1.00 84.06 120 ILE A C 1
ATOM 917 O O . ILE A 1 120 ? 5.746 5.578 8.827 1.00 84.06 120 ILE A O 1
ATOM 921 N N . PHE A 1 121 ? 5.314 5.120 6.670 1.00 84.50 121 PHE A N 1
ATOM 922 C CA . PHE A 1 121 ? 4.138 5.994 6.585 1.00 84.50 121 PHE A CA 1
ATOM 923 C C . PHE A 1 121 ? 2.812 5.299 6.902 1.00 84.50 121 PHE A C 1
ATOM 925 O O . PHE A 1 121 ? 1.866 5.976 7.301 1.00 84.50 121 PHE A O 1
ATOM 932 N N . VAL A 1 122 ? 2.726 3.976 6.745 1.00 86.38 122 VAL A N 1
ATOM 933 C CA . VAL A 1 122 ? 1.512 3.199 7.025 1.00 86.38 122 VAL A CA 1
ATOM 934 C C . VAL A 1 122 ? 1.721 2.367 8.283 1.00 86.38 122 VAL A C 1
ATOM 936 O O . VAL A 1 122 ? 2.267 1.261 8.258 1.00 86.38 122 VAL A O 1
ATOM 939 N N . THR A 1 123 ? 1.283 2.937 9.403 1.00 85.69 123 THR A N 1
ATOM 940 C CA . THR A 1 123 ? 1.439 2.369 10.749 1.00 85.69 123 THR A CA 1
ATOM 941 C C . THR A 1 123 ? 0.215 1.591 11.220 1.00 85.69 123 THR A C 1
ATOM 943 O O . THR A 1 123 ? 0.315 0.821 12.168 1.00 85.69 123 THR A O 1
ATOM 946 N N . GLN A 1 124 ? -0.930 1.753 10.558 1.00 90.31 124 GLN A N 1
ATOM 947 C CA . GLN A 1 124 ? -2.192 1.128 10.940 1.00 90.31 124 GLN A CA 1
ATOM 948 C C . GLN A 1 124 ? -2.807 0.381 9.764 1.00 90.31 124 GLN A C 1
ATOM 950 O O . GLN A 1 124 ? -2.659 0.788 8.613 1.00 90.31 124 GLN A O 1
ATOM 955 N N . CYS A 1 125 ? -3.527 -0.684 10.082 1.00 93.00 125 CYS A N 1
ATOM 956 C CA . CYS A 1 125 ? -4.482 -1.329 9.194 1.00 93.00 125 CYS A CA 1
ATOM 957 C C . CYS A 1 125 ? -5.771 -1.601 9.977 1.00 93.00 125 CYS A C 1
ATOM 959 O O . CYS A 1 125 ? -5.814 -1.424 11.199 1.00 93.00 125 CYS A O 1
ATOM 961 N N . ILE A 1 126 ? -6.830 -1.993 9.279 1.00 93.50 126 ILE A N 1
ATOM 962 C CA . ILE A 1 126 ? -8.109 -2.326 9.907 1.00 93.50 126 ILE A CA 1
ATOM 963 C C . ILE A 1 126 ? -8.508 -3.769 9.629 1.00 93.50 126 ILE A C 1
ATOM 965 O O . ILE A 1 126 ? -8.290 -4.294 8.539 1.00 93.50 126 ILE A O 1
ATOM 969 N N . ASP A 1 127 ? -9.138 -4.383 10.615 1.00 92.19 127 ASP A N 1
ATOM 970 C CA . ASP A 1 127 ? -9.981 -5.554 10.430 1.00 92.19 127 ASP A CA 1
ATOM 971 C C . ASP A 1 127 ? -11.433 -5.089 10.579 1.00 92.19 127 ASP A C 1
ATOM 973 O O . ASP A 1 127 ? -11.847 -4.643 11.653 1.00 92.19 127 ASP A O 1
ATOM 977 N N . TYR A 1 128 ? -12.161 -5.065 9.462 1.00 88.94 128 TYR A N 1
ATOM 978 C CA . TYR A 1 128 ? -13.504 -4.501 9.378 1.00 88.94 128 TYR A CA 1
ATOM 979 C C . TYR A 1 128 ? -14.491 -5.528 8.838 1.00 88.94 128 TYR A C 1
ATOM 981 O O . TYR A 1 128 ? -14.396 -5.963 7.688 1.00 88.94 128 TYR A O 1
ATOM 989 N N . ASN A 1 129 ? -15.501 -5.843 9.643 1.00 86.56 129 ASN A N 1
ATOM 990 C CA . ASN A 1 129 ? -16.616 -6.672 9.223 1.00 86.56 129 ASN A CA 1
ATOM 991 C C . ASN A 1 129 ? -17.779 -5.782 8.771 1.00 86.56 129 ASN A C 1
ATOM 993 O O . ASN A 1 129 ? -18.463 -5.152 9.576 1.00 86.56 129 ASN A O 1
ATOM 997 N N . GLN A 1 130 ? -18.044 -5.757 7.465 1.00 83.38 130 GLN A N 1
ATOM 998 C CA . GLN A 1 130 ? -19.110 -4.928 6.894 1.00 83.38 130 GLN A 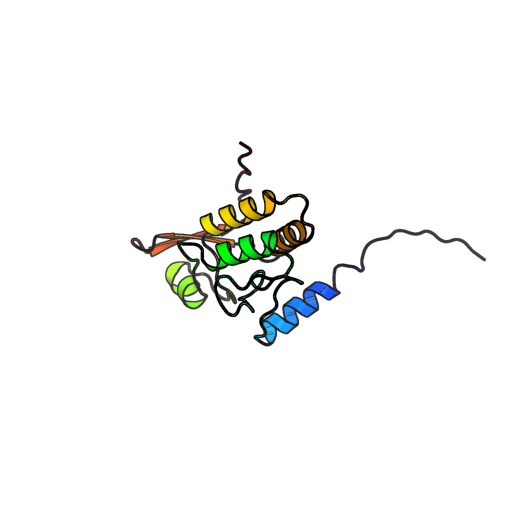CA 1
ATOM 999 C C . GLN A 1 130 ? -20.529 -5.317 7.347 1.00 83.38 130 GLN A C 1
ATOM 1001 O O . GLN A 1 130 ? -21.429 -4.475 7.313 1.00 83.38 130 GLN A O 1
ATOM 1006 N N . TYR A 1 131 ? -20.743 -6.568 7.767 1.00 86.62 131 TYR A N 1
ATOM 1007 C CA . TYR A 1 131 ? -22.057 -7.075 8.168 1.00 86.62 131 TYR A CA 1
ATOM 1008 C C . TYR A 1 131 ? -22.388 -6.709 9.614 1.00 86.62 131 TYR A C 1
ATOM 1010 O O . TYR A 1 131 ? -23.495 -6.250 9.890 1.00 86.62 131 TYR A O 1
ATOM 1018 N N . THR A 1 132 ? -21.427 -6.862 10.527 1.00 88.50 132 THR A N 1
ATOM 1019 C CA . THR A 1 132 ? -21.605 -6.513 11.948 1.00 88.50 132 THR A CA 1
ATOM 1020 C C . THR A 1 132 ? -21.240 -5.060 12.252 1.00 88.50 132 THR A C 1
ATOM 1022 O O . THR A 1 132 ? -21.679 -4.513 13.259 1.00 88.50 132 THR A O 1
ATOM 1025 N N . ARG A 1 133 ? -20.514 -4.399 11.339 1.00 84.69 133 ARG A N 1
ATOM 1026 C CA . ARG A 1 133 ? -19.882 -3.078 11.505 1.00 84.69 133 ARG A CA 1
ATOM 1027 C C . ARG A 1 133 ? -18.825 -3.031 12.606 1.00 84.69 133 ARG A C 1
ATOM 1029 O O . ARG A 1 133 ? -18.485 -1.939 13.059 1.00 84.69 133 ARG A O 1
ATOM 1036 N N . ASP A 1 134 ? -18.277 -4.181 12.977 1.00 89.81 134 ASP A N 1
ATOM 1037 C CA . ASP A 1 134 ? -17.148 -4.245 13.895 1.00 89.81 134 ASP A CA 1
ATOM 1038 C C . ASP A 1 134 ? -15.887 -3.762 13.184 1.00 89.81 134 ASP A C 1
ATOM 1040 O O . ASP A 1 134 ? -15.596 -4.183 12.061 1.00 89.81 134 ASP A O 1
ATOM 1044 N N . CYS A 1 135 ? -15.148 -2.864 13.833 1.00 92.38 135 CYS A N 1
ATOM 1045 C CA . CYS A 1 135 ? -13.883 -2.360 13.326 1.00 92.38 135 CYS A CA 1
ATOM 1046 C C . CYS A 1 135 ? -12.803 -2.418 14.400 1.00 92.38 135 CYS A C 1
ATOM 1048 O O . CYS A 1 135 ? -12.878 -1.714 15.409 1.00 92.38 135 CYS A O 1
ATOM 1050 N N . ASN A 1 136 ? -11.763 -3.198 14.126 1.00 92.38 136 ASN A N 1
ATOM 1051 C CA . ASN A 1 136 ? -10.559 -3.262 14.935 1.00 92.38 136 ASN A CA 1
ATOM 1052 C C . ASN A 1 136 ? -9.435 -2.523 14.207 1.00 92.38 136 ASN A C 1
ATOM 1054 O O . ASN A 1 136 ? -9.031 -2.900 13.108 1.00 92.38 136 ASN A O 1
ATOM 1058 N N . VAL A 1 137 ? -8.926 -1.455 14.821 1.00 92.50 137 VAL A N 1
ATOM 1059 C CA . VAL A 1 137 ? -7.757 -0.724 14.317 1.00 92.50 137 VAL A CA 1
ATOM 1060 C C . VAL A 1 137 ? -6.512 -1.370 14.905 1.00 92.50 137 VAL A C 1
ATOM 1062 O O . VAL A 1 137 ? -6.352 -1.410 16.123 1.00 92.50 137 VAL A O 1
ATOM 1065 N N . ILE A 1 138 ? -5.633 -1.872 14.045 1.00 91.06 138 ILE A N 1
ATOM 1066 C CA . ILE A 1 138 ? -4.454 -2.638 14.447 1.00 91.06 138 ILE A CA 1
ATOM 1067 C C . ILE A 1 138 ? -3.202 -1.807 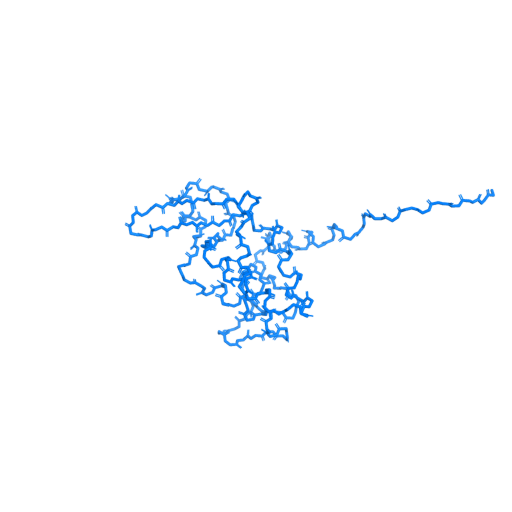14.176 1.00 91.06 138 ILE A C 1
ATOM 1069 O O . ILE A 1 138 ? -2.978 -1.337 13.057 1.00 91.06 138 ILE A O 1
ATOM 1073 N N . ASP A 1 139 ? -2.371 -1.640 15.206 1.00 85.44 139 ASP A N 1
ATOM 1074 C CA . ASP A 1 139 ? -1.054 -1.016 15.084 1.00 85.44 139 ASP A CA 1
ATOM 1075 C C . ASP A 1 139 ? -0.030 -2.033 14.560 1.00 85.44 139 ASP A C 1
ATOM 1077 O O . ASP A 1 139 ? 0.298 -3.030 15.209 1.00 85.44 139 ASP A O 1
ATOM 1081 N N . ARG A 1 140 ? 0.517 -1.747 13.379 1.00 73.81 140 ARG A N 1
ATOM 1082 C CA . ARG A 1 140 ? 1.484 -2.600 12.684 1.00 73.81 140 ARG A CA 1
ATOM 1083 C C . ARG A 1 140 ? 2.886 -2.576 13.296 1.00 73.81 140 ARG A C 1
ATOM 1085 O O . ARG A 1 140 ? 3.728 -3.357 12.866 1.00 73.81 140 ARG A O 1
ATOM 1092 N N . SER A 1 141 ? 3.169 -1.667 14.226 1.00 65.25 141 SER A N 1
ATOM 1093 C CA . SER A 1 141 ? 4.442 -1.619 14.957 1.00 65.25 141 SER A CA 1
ATOM 1094 C C . SER A 1 141 ? 4.478 -2.594 16.135 1.00 65.25 141 SER A C 1
ATOM 1096 O O . SER A 1 141 ? 5.554 -3.046 16.517 1.00 65.25 141 SER A O 1
ATOM 1098 N N . THR A 1 142 ? 3.308 -2.939 16.680 1.00 58.78 142 THR A N 1
ATOM 1099 C CA . THR A 1 142 ? 3.157 -3.864 17.818 1.00 58.78 142 THR A CA 1
ATOM 1100 C C . THR A 1 142 ? 2.826 -5.282 17.371 1.00 58.78 142 THR A C 1
ATOM 1102 O O . THR A 1 142 ? 3.167 -6.241 18.055 1.00 58.78 142 THR A O 1
ATOM 1105 N N . HIS A 1 143 ? 2.200 -5.412 16.202 1.00 55.59 143 HIS A N 1
ATOM 1106 C CA . HIS A 1 143 ? 1.964 -6.683 15.542 1.00 55.59 143 HIS A CA 1
ATOM 1107 C C . HIS A 1 143 ? 2.976 -6.827 14.411 1.00 55.59 143 HIS A C 1
ATOM 1109 O O . HIS A 1 143 ? 2.738 -6.398 13.276 1.00 55.59 143 HIS A O 1
ATOM 1115 N N . ASP A 1 144 ? 4.115 -7.446 14.724 1.00 51.81 144 ASP A N 1
ATOM 1116 C CA . ASP A 1 144 ? 4.907 -8.111 13.697 1.00 51.81 144 ASP A CA 1
ATOM 1117 C C . ASP A 1 144 ? 3.988 -9.203 13.143 1.00 51.81 144 ASP A C 1
ATOM 1119 O O . ASP A 1 144 ? 3.831 -10.264 13.743 1.00 51.81 144 ASP A O 1
ATOM 1123 N N . PHE A 1 145 ? 3.266 -8.900 12.059 1.00 47.75 145 PHE A N 1
ATOM 1124 C CA . PHE A 1 145 ? 2.562 -9.927 11.300 1.00 47.75 145 PHE A CA 1
ATOM 1125 C C . PHE A 1 145 ? 3.623 -10.974 10.991 1.00 47.75 145 PHE A C 1
ATOM 1127 O O . PHE A 1 145 ? 4.570 -10.631 10.271 1.00 47.75 145 PHE A O 1
ATOM 1134 N N . PRO A 1 146 ? 3.543 -12.181 11.582 1.00 43.25 146 PRO A N 1
ATOM 1135 C CA . PRO A 1 146 ? 4.613 -13.139 11.459 1.00 43.25 146 PRO A CA 1
ATOM 1136 C C . PRO A 1 146 ? 4.775 -13.388 9.973 1.00 43.25 146 PRO A C 1
ATOM 1138 O O . PRO A 1 146 ? 3.842 -13.812 9.285 1.00 43.25 146 PRO A O 1
ATOM 1141 N N . TYR A 1 147 ? 5.962 -13.047 9.481 1.00 43.81 147 TYR A N 1
ATOM 1142 C CA . TYR A 1 147 ? 6.445 -13.476 8.190 1.00 43.81 147 TYR A CA 1
ATOM 1143 C C . TYR A 1 147 ? 6.494 -14.997 8.294 1.00 43.81 147 TYR A C 1
ATOM 1145 O O . TYR A 1 147 ? 7.473 -15.568 8.769 1.00 43.81 147 TYR A O 1
ATOM 1153 N N . THR A 1 148 ? 5.374 -15.655 8.001 1.00 34.78 148 THR A N 1
ATOM 1154 C CA . THR A 1 148 ? 5.319 -17.105 7.942 1.00 34.78 148 THR A CA 1
ATOM 1155 C C . THR A 1 148 ? 6.098 -17.474 6.697 1.00 34.78 148 THR A C 1
ATOM 1157 O O . THR A 1 148 ? 5.575 -17.534 5.590 1.00 34.78 148 THR A O 1
ATOM 1160 N N . GLN A 1 149 ? 7.403 -17.635 6.911 1.00 36.09 149 GLN A N 1
ATOM 1161 C CA . GLN A 1 149 ? 8.255 -18.459 6.083 1.00 36.09 149 GLN A CA 1
ATOM 1162 C C . GLN A 1 149 ? 7.554 -19.814 5.963 1.00 36.09 149 GLN A C 1
ATOM 1164 O O . GLN A 1 149 ? 7.392 -20.528 6.957 1.00 36.09 149 GLN A O 1
ATOM 1169 N N . LYS A 1 150 ? 7.087 -20.129 4.762 1.00 32.09 150 LYS A N 1
ATOM 1170 C CA . LYS A 1 150 ? 6.988 -21.505 4.300 1.00 32.09 150 LYS A CA 1
ATOM 1171 C C . LYS A 1 150 ? 7.981 -21.675 3.171 1.00 32.09 150 LYS A C 1
ATOM 1173 O O . LYS A 1 150 ? 8.061 -20.742 2.342 1.00 32.09 150 LYS A O 1
#